Protein AF-A1XAB5-F1 (afdb_monomer_lite)

Foldseek 3Di:
DAPPDAQFAPQAHPPDPVSRPPGGHDDPQNVCVVVVHDDDDDDPDPPPPRPD

Organism: Ondatra zibethicus (NCBI:txid10060)

Radius of gyration: 13.06 Å; chains: 1; bounding box: 31×22×31 Å

InterPro domains:
  IPR001952 Alkaline phosphatase [PF00245] (1-52)
  IPR001952 Alkaline phosphatase [PTHR11596] (1-52)
  IPR017850 Alkaline-phosphatase-like, core domain superfamily [G3DSA:3.40.720.10] (1-52)
  IPR017850 Alkaline-phosphatase-like, core domain superfamily [SSF53649] (2-52)

Secondary structure (DSSP, 8-state):
--SS--SB-TTS-TT-GGGTTT-B---HHHHHHHTT-------SS-TTSS--

Structure (mmCIF, N/CA/C/O backbone):
data_AF-A1XAB5-F1
#
_entry.id   AF-A1XAB5-F1
#
loop_
_atom_site.group_PDB
_atom_site.id
_atom_site.type_symbol
_atom_site.label_atom_id
_atom_site.label_alt_id
_atom_site.label_comp_id
_atom_site.label_asym_id
_atom_site.label_entity_id
_atom_site.label_seq_id
_atom_site.pdbx_PDB_ins_code
_atom_site.Cartn_x
_atom_site.Cartn_y
_atom_site.Cartn_z
_atom_site.occupancy
_atom_site.B_iso_or_equiv
_atom_site.auth_seq_id
_atom_site.auth_comp_id
_atom_site.auth_asym_id
_atom_site.auth_atom_id
_atom_site.pdbx_PDB_model_num
ATOM 1 N N . ALA A 1 1 ? 12.541 -10.312 -4.000 1.00 60.88 1 ALA A N 1
ATOM 2 C CA . ALA A 1 1 ? 11.897 -9.089 -3.479 1.00 60.88 1 ALA A CA 1
ATOM 3 C C . ALA A 1 1 ? 12.523 -7.893 -4.177 1.00 60.88 1 ALA A C 1
ATOM 5 O O . ALA A 1 1 ? 13.729 -7.930 -4.397 1.00 60.88 1 ALA A O 1
ATOM 6 N N . ASN A 1 2 ? 11.733 -6.881 -4.541 1.00 80.81 2 ASN A N 1
ATOM 7 C CA . ASN A 1 2 ? 12.257 -5.649 -5.132 1.00 80.81 2 ASN A CA 1
ATOM 8 C C . ASN A 1 2 ? 12.423 -4.591 -4.039 1.00 80.81 2 ASN A C 1
ATOM 10 O O . ASN A 1 2 ? 11.633 -4.527 -3.100 1.00 80.81 2 ASN A O 1
ATOM 14 N N . TYR A 1 3 ? 13.491 -3.809 -4.141 1.00 87.69 3 TYR A N 1
ATOM 15 C CA . TYR A 1 3 ? 13.820 -2.719 -3.224 1.00 87.69 3 TYR A CA 1
ATOM 16 C C . TYR A 1 3 ? 13.283 -1.400 -3.795 1.00 87.69 3 TYR A C 1
ATOM 18 O O . TYR A 1 3 ? 13.217 -1.277 -5.009 1.00 87.69 3 TYR A O 1
ATOM 26 N N . MET A 1 4 ? 12.899 -0.423 -2.964 1.00 89.88 4 MET A N 1
ATOM 27 C CA . MET A 1 4 ? 12.389 0.899 -3.403 1.00 89.88 4 MET A CA 1
ATOM 28 C C . MET A 1 4 ? 11.095 0.892 -4.250 1.00 89.88 4 MET A C 1
ATOM 30 O O . MET A 1 4 ? 10.771 1.890 -4.890 1.00 89.88 4 MET A O 1
ATOM 34 N N . THR A 1 5 ? 10.321 -0.194 -4.236 1.00 92.25 5 THR A N 1
ATOM 35 C CA . THR A 1 5 ? 8.985 -0.267 -4.854 1.00 92.25 5 THR A CA 1
ATOM 36 C C . THR A 1 5 ? 7.910 -0.428 -3.782 1.00 92.25 5 THR A C 1
ATOM 38 O O . THR A 1 5 ? 8.091 -1.224 -2.862 1.00 92.25 5 THR A O 1
ATOM 41 N N . ILE A 1 6 ? 6.784 0.281 -3.901 1.00 91.06 6 ILE A N 1
ATOM 42 C CA . ILE A 1 6 ? 5.689 0.270 -2.915 1.00 91.06 6 ILE A CA 1
ATOM 43 C C . ILE A 1 6 ? 4.381 -0.067 -3.631 1.00 91.06 6 ILE A C 1
ATOM 45 O O . ILE A 1 6 ? 4.120 0.461 -4.708 1.00 91.06 6 ILE A O 1
ATOM 49 N N . GLY A 1 7 ? 3.558 -0.938 -3.038 1.00 93.75 7 GLY A N 1
ATOM 50 C CA . GLY A 1 7 ? 2.217 -1.240 -3.556 1.00 93.75 7 GLY A CA 1
ATOM 51 C C . GLY A 1 7 ? 2.192 -1.977 -4.899 1.00 93.75 7 GLY A C 1
ATOM 52 O O . GLY A 1 7 ? 1.170 -1.957 -5.578 1.00 93.75 7 GLY A O 1
ATOM 53 N N . VAL A 1 8 ? 3.293 -2.626 -5.285 1.00 95.69 8 VAL A N 1
ATOM 54 C CA . VAL A 1 8 ? 3.413 -3.389 -6.534 1.00 95.69 8 VAL A CA 1
ATOM 55 C C . VAL A 1 8 ? 4.073 -4.747 -6.300 1.00 95.69 8 VAL A C 1
ATOM 57 O O . VA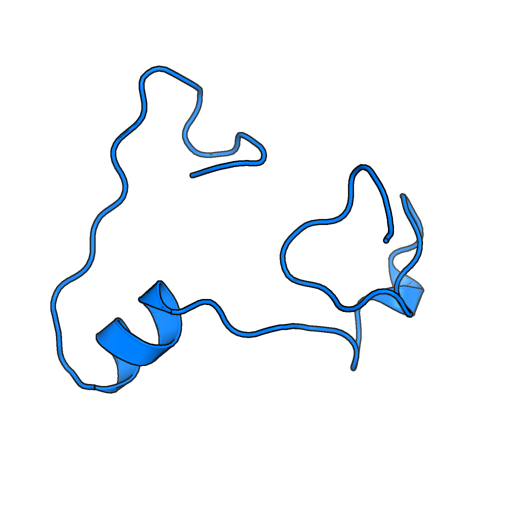L A 1 8 ? 4.808 -4.945 -5.331 1.00 95.69 8 VAL A O 1
ATOM 60 N N . SER A 1 9 ? 3.795 -5.696 -7.186 1.00 93.88 9 SER A N 1
ATOM 61 C CA . SER A 1 9 ? 4.370 -7.035 -7.190 1.00 93.88 9 SER A CA 1
ATOM 62 C C . SER A 1 9 ? 5.857 -7.000 -7.571 1.00 93.88 9 SER A C 1
ATOM 64 O O . SER A 1 9 ? 6.375 -6.016 -8.103 1.00 93.88 9 SER A O 1
ATOM 66 N N . ALA A 1 10 ? 6.556 -8.118 -7.359 1.00 93.19 10 ALA A N 1
ATOM 67 C CA . ALA A 1 10 ? 7.962 -8.253 -7.743 1.00 93.19 10 ALA A CA 1
ATOM 68 C C . ALA A 1 10 ? 8.206 -8.239 -9.271 1.00 93.19 10 ALA A C 1
ATOM 70 O O . ALA A 1 10 ? 9.360 -8.268 -9.701 1.00 93.19 10 ALA A O 1
ATOM 71 N N . ALA A 1 11 ? 7.155 -8.191 -10.096 1.00 91.50 11 ALA A N 1
ATOM 72 C CA . ALA A 1 11 ? 7.292 -8.014 -11.539 1.00 91.50 11 ALA A CA 1
ATOM 73 C C . ALA A 1 11 ? 7.564 -6.547 -11.939 1.00 91.50 11 ALA A C 1
ATOM 75 O O . ALA A 1 11 ? 8.164 -6.312 -12.987 1.00 91.50 11 ALA A O 1
ATOM 76 N N . ALA A 1 12 ? 7.204 -5.567 -11.099 1.00 93.69 12 ALA A N 1
ATOM 77 C CA . ALA A 1 12 ? 7.478 -4.148 -11.345 1.00 93.69 12 ALA A CA 1
ATOM 78 C C . ALA A 1 12 ? 8.948 -3.780 -11.069 1.00 93.69 12 ALA A C 1
ATOM 80 O O . ALA A 1 12 ? 9.583 -4.344 -10.178 1.00 93.69 12 ALA A O 1
ATOM 81 N N . ARG A 1 13 ? 9.505 -2.807 -11.796 1.00 92.75 13 ARG A N 1
ATOM 82 C CA . ARG A 1 13 ? 10.910 -2.377 -11.682 1.00 92.75 13 ARG A CA 1
ATOM 83 C C . ARG A 1 13 ? 11.030 -0.960 -11.118 1.00 92.75 13 ARG A C 1
ATOM 85 O O . ARG A 1 13 ? 10.213 -0.085 -11.389 1.00 92.75 13 ARG A O 1
ATOM 92 N N . VAL A 1 14 ? 12.091 -0.728 -10.342 1.00 93.44 14 VAL A N 1
ATOM 93 C CA . VAL A 1 14 ? 12.400 0.587 -9.755 1.00 93.44 14 VAL A CA 1
ATOM 94 C C . VAL A 1 14 ? 12.600 1.617 -10.860 1.00 93.44 14 VAL A C 1
ATOM 96 O O . VAL A 1 14 ? 13.324 1.358 -11.819 1.00 93.44 14 VAL A O 1
ATOM 99 N N . ASN A 1 15 ? 11.987 2.791 -10.700 1.00 92.19 15 ASN A N 1
ATOM 100 C CA . ASN A 1 15 ? 12.105 3.923 -11.623 1.00 92.19 15 ASN A CA 1
ATOM 101 C C . ASN A 1 15 ? 11.640 3.630 -13.071 1.00 92.19 15 ASN A C 1
ATOM 103 O O . ASN A 1 15 ? 12.038 4.328 -14.000 1.00 92.19 15 ASN A O 1
ATOM 107 N N . GLN A 1 16 ? 10.796 2.609 -13.279 1.00 93.50 16 GLN A N 1
ATOM 108 C CA . GLN A 1 16 ? 10.225 2.257 -14.587 1.00 93.50 16 GLN A CA 1
ATOM 109 C C . GLN A 1 16 ? 8.692 2.290 -14.547 1.00 93.50 16 GLN A C 1
ATOM 111 O O . GLN A 1 16 ? 8.037 1.299 -14.224 1.00 93.50 16 GLN A O 1
ATOM 116 N N . CYS A 1 17 ? 8.122 3.441 -14.913 1.00 93.69 17 CYS A N 1
ATOM 117 C CA . CYS A 1 17 ? 6.679 3.716 -14.851 1.00 93.69 17 CYS A CA 1
ATOM 118 C C . CYS A 1 17 ? 5.820 2.727 -15.667 1.00 93.69 17 CYS A C 1
ATOM 120 O O . CYS A 1 17 ? 4.741 2.325 -15.243 1.00 93.69 17 CYS A O 1
ATOM 122 N N . ASN A 1 18 ? 6.313 2.270 -16.820 1.00 94.94 18 ASN A N 1
ATOM 123 C CA . ASN A 1 18 ? 5.592 1.321 -17.675 1.00 94.94 18 ASN A CA 1
ATOM 124 C C . ASN A 1 18 ? 5.365 -0.055 -17.022 1.00 94.94 18 ASN A C 1
ATOM 126 O O . ASN A 1 18 ? 4.450 -0.766 -17.423 1.00 94.94 18 ASN A O 1
ATOM 130 N N . THR A 1 19 ? 6.167 -0.427 -16.019 1.00 92.50 19 THR A N 1
ATOM 131 C CA . THR A 1 19 ? 6.051 -1.717 -15.319 1.00 92.50 19 THR A CA 1
ATOM 132 C C . THR A 1 19 ? 5.081 -1.690 -14.135 1.00 92.50 19 THR A C 1
ATOM 134 O O . THR A 1 19 ? 4.888 -2.717 -13.484 1.00 92.50 19 THR A O 1
ATOM 137 N N . THR A 1 20 ? 4.471 -0.538 -13.840 1.00 92.81 20 THR A N 1
ATOM 138 C CA . THR A 1 20 ? 3.509 -0.384 -12.740 1.00 92.81 20 THR A CA 1
ATOM 139 C C . THR A 1 20 ? 2.169 -1.042 -13.061 1.00 92.81 20 THR A C 1
ATOM 141 O O . THR A 1 20 ? 1.624 -1.756 -12.221 1.00 92.81 20 THR A O 1
ATOM 144 N N . PHE A 1 21 ? 1.671 -0.834 -14.281 1.00 93.19 21 PHE A N 1
ATOM 145 C CA . PHE A 1 21 ? 0.339 -1.268 -14.694 1.00 93.19 21 PHE A CA 1
ATOM 146 C C . PHE A 1 21 ? 0.217 -2.795 -14.722 1.00 93.19 21 PHE A C 1
ATOM 148 O O . PHE A 1 21 ? 1.014 -3.480 -15.363 1.00 93.19 21 PHE A O 1
ATOM 155 N N . GLY A 1 22 ? -0.797 -3.326 -14.038 1.00 94.00 22 GLY A N 1
ATOM 156 C CA . GLY A 1 22 ? -1.057 -4.764 -13.926 1.00 94.00 22 GLY A CA 1
ATOM 157 C C . GLY A 1 22 ? -0.259 -5.457 -12.819 1.00 94.00 22 GLY A C 1
ATOM 158 O O . GLY A 1 22 ? -0.452 -6.649 -12.584 1.00 94.00 22 GLY A O 1
ATOM 159 N N . ASN A 1 23 ? 0.607 -4.721 -12.120 1.00 95.12 23 ASN A N 1
ATOM 160 C CA . ASN A 1 23 ? 1.402 -5.223 -11.006 1.00 95.12 23 ASN A CA 1
ATOM 161 C C . ASN A 1 23 ? 0.974 -4.634 -9.660 1.00 95.12 23 ASN A C 1
ATOM 163 O O . ASN A 1 23 ? 1.638 -4.893 -8.662 1.00 95.12 23 ASN A O 1
ATOM 167 N N . GLU A 1 24 ? -0.107 -3.861 -9.590 1.00 95.06 24 GLU A N 1
ATOM 168 C CA . GLU A 1 24 ? -0.575 -3.228 -8.361 1.00 95.06 24 GLU A CA 1
ATOM 169 C C . GLU A 1 24 ? -1.066 -4.255 -7.328 1.00 95.06 24 GLU A C 1
ATOM 171 O O . GLU A 1 24 ? -1.795 -5.201 -7.631 1.00 95.06 24 GLU A O 1
ATOM 176 N N . VAL A 1 25 ? -0.703 -4.042 -6.062 1.00 95.56 25 VAL A N 1
ATOM 177 C CA . VAL A 1 25 ? -1.149 -4.865 -4.934 1.00 95.56 25 VAL A CA 1
ATOM 178 C C . VAL A 1 25 ? -1.973 -4.015 -3.978 1.00 95.56 25 VAL A C 1
ATOM 180 O O . VAL A 1 25 ? -1.549 -2.967 -3.497 1.00 95.56 25 VAL A O 1
ATOM 183 N N . ILE A 1 26 ? -3.172 -4.498 -3.670 1.00 95.44 26 ILE A N 1
ATOM 184 C CA . ILE A 1 26 ? -4.143 -3.767 -2.861 1.00 95.44 26 ILE A CA 1
ATOM 185 C C . ILE A 1 26 ? -3.837 -3.901 -1.366 1.00 95.44 26 ILE A C 1
ATOM 187 O O . ILE A 1 26 ? -3.844 -5.012 -0.825 1.00 95.44 26 ILE A O 1
ATOM 191 N N . SER A 1 27 ? -3.663 -2.761 -0.690 1.00 94.50 27 SER A N 1
ATOM 192 C CA . SER A 1 27 ? -3.407 -2.700 0.752 1.00 94.50 27 SER A CA 1
ATOM 193 C C . SER A 1 27 ? -4.602 -3.172 1.587 1.00 94.50 27 SER A C 1
ATOM 195 O O . SER A 1 27 ? -5.768 -3.083 1.186 1.00 94.50 27 SER A O 1
ATOM 197 N N . VAL A 1 28 ? -4.325 -3.642 2.805 1.00 95.81 28 VAL A N 1
ATOM 198 C CA . VAL A 1 28 ? -5.375 -4.020 3.766 1.00 95.81 28 VAL A CA 1
ATOM 199 C C . VAL A 1 28 ? -6.237 -2.811 4.140 1.00 95.81 28 VAL A C 1
ATOM 201 O O . VAL A 1 28 ? -7.452 -2.947 4.262 1.00 95.81 28 VAL A O 1
ATOM 204 N N . MET A 1 29 ? -5.639 -1.619 4.229 1.00 94.50 29 MET A N 1
ATOM 205 C CA . MET A 1 29 ? -6.362 -0.369 4.471 1.00 94.50 29 MET A CA 1
ATOM 206 C C . MET A 1 29 ? -7.424 -0.106 3.393 1.00 94.50 29 MET A C 1
ATOM 208 O O . MET A 1 29 ? -8.571 0.202 3.719 1.00 94.50 29 MET A O 1
ATOM 212 N N . TYR A 1 30 ? -7.087 -0.299 2.113 1.00 95.75 30 TYR A N 1
ATOM 213 C CA . TYR A 1 30 ? -8.056 -0.161 1.024 1.00 95.75 30 TYR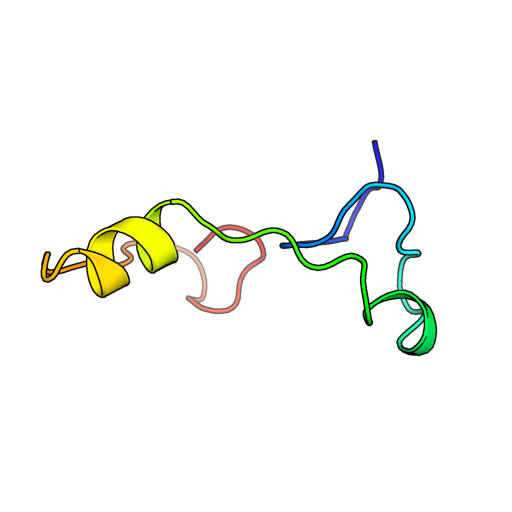 A CA 1
ATOM 214 C C . TYR A 1 30 ? -9.200 -1.177 1.154 1.00 95.75 30 TYR A C 1
ATOM 216 O O . TYR A 1 30 ? -10.372 -0.823 1.022 1.00 95.75 30 TYR A O 1
ATOM 224 N N . ARG A 1 31 ? -8.879 -2.439 1.469 1.00 96.12 31 ARG A N 1
ATOM 225 C CA . ARG A 1 31 ? -9.890 -3.490 1.683 1.00 96.12 31 ARG A CA 1
ATOM 226 C C . ARG A 1 31 ? -10.823 -3.146 2.849 1.00 96.12 31 ARG A C 1
ATOM 228 O O . ARG A 1 31 ? -12.033 -3.310 2.720 1.00 96.12 31 ARG A O 1
ATOM 235 N N . ALA A 1 32 ? -10.285 -2.622 3.951 1.00 96.06 32 ALA A N 1
ATOM 236 C CA . ALA A 1 32 ? -11.065 -2.184 5.106 1.00 96.06 32 ALA A CA 1
ATOM 237 C C . ALA A 1 32 ? -12.008 -1.024 4.753 1.00 96.06 32 ALA A C 1
ATOM 239 O O . ALA A 1 32 ? -13.190 -1.073 5.096 1.00 96.06 32 ALA A O 1
ATOM 240 N N . LYS A 1 33 ? -11.523 -0.030 3.995 1.00 96.50 33 LYS A N 1
ATOM 241 C CA . LYS A 1 33 ? -12.357 1.077 3.513 1.00 96.50 33 LYS A CA 1
ATOM 242 C C . LYS A 1 33 ? -13.477 0.591 2.591 1.00 96.50 33 LYS A C 1
ATOM 244 O O . LYS A 1 33 ? -14.617 1.020 2.751 1.00 96.50 33 LYS A O 1
ATOM 249 N N . LYS A 1 34 ? -13.178 -0.337 1.673 1.00 96.31 34 LYS A N 1
ATOM 250 C CA . LYS A 1 34 ? -14.177 -0.961 0.786 1.00 96.31 34 LYS A CA 1
ATOM 251 C C . LYS A 1 34 ? -15.253 -1.724 1.569 1.00 96.31 34 LYS A C 1
ATOM 253 O O . LYS A 1 34 ? -16.402 -1.747 1.150 1.00 96.31 34 LYS A O 1
ATOM 258 N N . ALA A 1 35 ? -14.901 -2.297 2.718 1.00 97.06 35 ALA A N 1
ATOM 259 C CA . A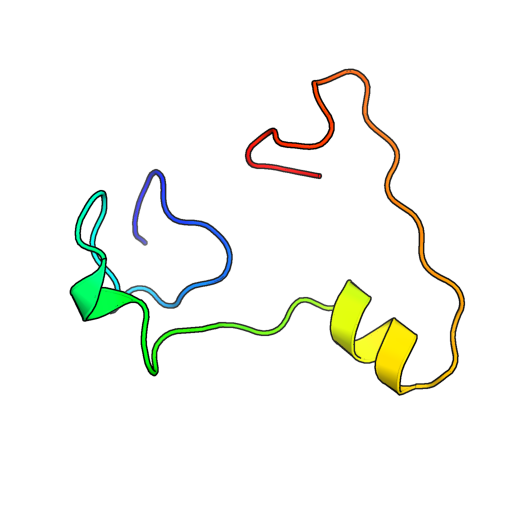LA A 1 35 ? -15.836 -2.952 3.634 1.00 97.06 35 ALA A CA 1
ATOM 260 C C . ALA A 1 35 ? -16.622 -1.974 4.539 1.00 97.06 35 ALA A C 1
ATOM 262 O O . ALA A 1 35 ? -17.277 -2.412 5.482 1.00 97.06 35 ALA A O 1
ATOM 263 N N . GLY A 1 36 ? -16.535 -0.659 4.305 1.00 97.00 36 GLY A N 1
ATOM 264 C CA . GLY A 1 36 ? -17.263 0.358 5.069 1.00 97.00 36 GLY A CA 1
ATOM 265 C C . GLY A 1 36 ? -16.629 0.736 6.411 1.00 97.00 36 GLY A C 1
ATOM 266 O O . GLY A 1 36 ? -17.249 1.453 7.191 1.00 97.00 36 GLY A O 1
ATOM 267 N N . LYS A 1 37 ? -15.401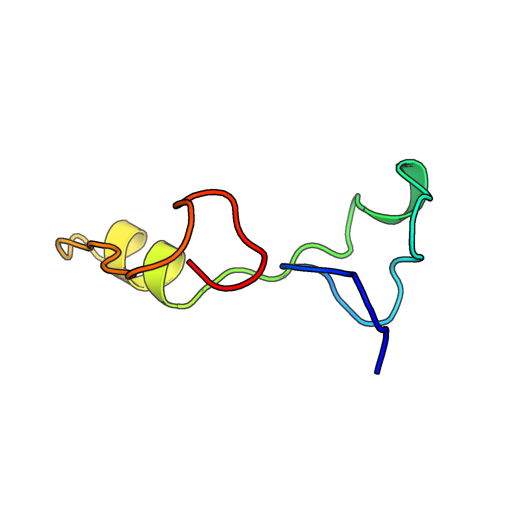 0.284 6.704 1.00 97.94 37 LYS A N 1
ATOM 268 C CA . LYS A 1 37 ? -14.693 0.638 7.945 1.00 97.94 37 LYS A CA 1
ATOM 269 C C . LYS A 1 37 ? -13.954 1.972 7.796 1.00 97.94 37 LYS A C 1
ATOM 271 O O . LYS A 1 37 ? -13.428 2.295 6.728 1.00 97.94 37 LYS A O 1
ATOM 276 N N . SER A 1 38 ? -13.882 2.732 8.885 1.00 96.31 38 SER A N 1
ATOM 277 C CA . SER A 1 38 ? -13.000 3.900 8.987 1.00 96.31 38 SER A CA 1
ATOM 278 C C . SER A 1 38 ? -11.532 3.465 9.028 1.00 96.31 38 SER A C 1
ATOM 280 O O . SER A 1 38 ? -11.211 2.411 9.574 1.00 96.31 38 SER A O 1
ATOM 282 N N . VAL A 1 39 ? -10.646 4.274 8.444 1.00 97.12 39 VAL A N 1
ATOM 283 C CA . VAL A 1 39 ? -9.199 4.017 8.347 1.00 97.12 39 VAL A CA 1
ATOM 284 C C . VAL A 1 39 ? -8.414 5.305 8.602 1.00 97.12 39 VAL A C 1
ATOM 286 O O . VAL A 1 39 ? -8.941 6.389 8.357 1.00 97.12 39 VAL A O 1
ATOM 289 N N . GLY A 1 40 ? -7.169 5.193 9.071 1.00 96.25 40 GLY A N 1
ATOM 290 C CA . GLY A 1 40 ? -6.289 6.332 9.338 1.00 96.25 40 GLY A CA 1
ATOM 291 C C . GLY A 1 40 ? -4.816 5.924 9.374 1.00 96.25 40 GLY A C 1
ATOM 292 O O . GLY A 1 40 ? -4.501 4.765 9.637 1.00 96.25 40 GLY A O 1
ATOM 293 N N . VAL A 1 41 ? -3.934 6.885 9.099 1.00 95.19 41 VAL A N 1
ATOM 294 C CA . VAL A 1 41 ? -2.475 6.716 9.045 1.00 95.19 41 VAL A CA 1
ATOM 295 C C . VAL A 1 41 ? -1.839 7.672 10.052 1.00 95.19 41 VAL A C 1
ATOM 297 O O . VAL A 1 41 ? -2.159 8.860 10.058 1.00 95.19 41 VAL A O 1
ATOM 300 N N . VAL A 1 42 ? -0.946 7.165 10.904 1.00 96.19 42 VAL A N 1
ATOM 301 C CA . VAL A 1 42 ? -0.212 7.948 11.910 1.00 96.19 42 VAL A CA 1
ATOM 302 C C . VAL A 1 42 ? 1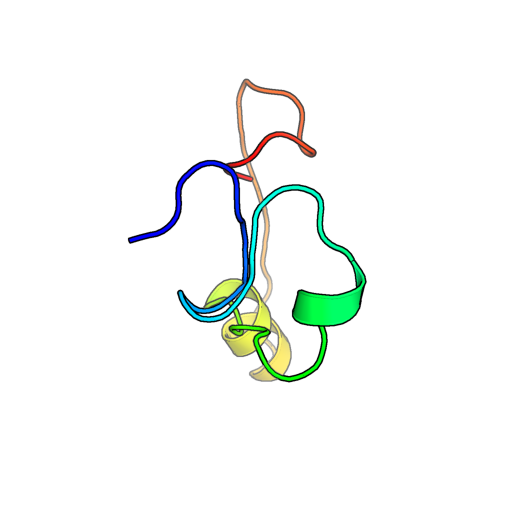.266 7.597 11.807 1.00 96.19 42 VAL A C 1
ATOM 304 O O . VAL A 1 42 ? 1.633 6.426 11.835 1.00 96.19 42 VAL A O 1
ATOM 307 N N . THR A 1 43 ? 2.121 8.609 11.684 1.00 95.06 43 THR A N 1
ATOM 308 C CA . THR A 1 43 ? 3.576 8.442 11.614 1.00 95.06 43 THR A CA 1
ATOM 3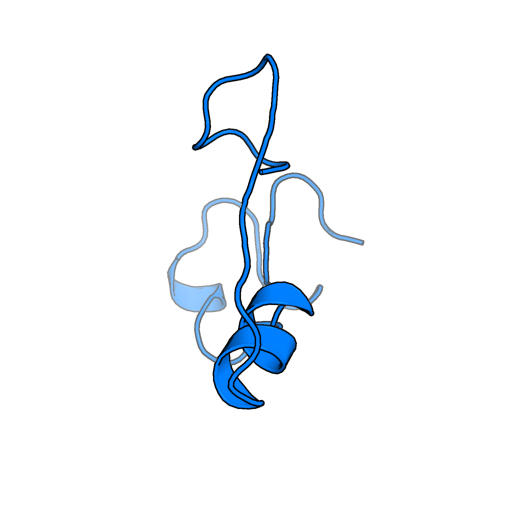09 C C . THR A 1 43 ? 4.280 9.682 12.168 1.00 95.06 43 THR A C 1
ATOM 311 O O . THR A 1 43 ? 3.698 10.764 12.215 1.00 95.06 43 THR A O 1
ATOM 314 N N . THR A 1 44 ? 5.538 9.529 12.580 1.00 97.00 44 THR A N 1
ATOM 315 C CA . THR A 1 44 ? 6.445 10.642 12.902 1.00 97.00 44 THR A CA 1
ATOM 316 C C . THR A 1 44 ? 7.234 11.124 11.680 1.00 97.00 44 THR A C 1
ATOM 318 O O . THR A 1 44 ? 7.850 12.187 11.720 1.00 97.00 44 THR A O 1
ATOM 321 N N . THR A 1 45 ? 7.224 10.362 10.580 1.00 96.50 45 THR A N 1
ATOM 322 C CA . THR A 1 45 ? 7.822 10.763 9.301 1.00 96.50 45 THR A CA 1
ATOM 323 C C . THR A 1 45 ? 6.860 11.622 8.481 1.00 96.50 45 THR A C 1
ATOM 325 O O . THR A 1 45 ? 5.703 11.827 8.837 1.00 96.50 45 THR A O 1
ATOM 328 N N . ARG A 1 46 ? 7.302 12.079 7.304 1.00 94.44 46 ARG A N 1
ATOM 329 C CA . ARG A 1 46 ? 6.380 12.628 6.296 1.00 94.44 46 ARG A CA 1
ATOM 330 C C . ARG A 1 46 ? 5.335 11.572 5.913 1.00 94.44 46 ARG A C 1
ATOM 332 O O . ARG A 1 46 ? 5.695 10.406 5.759 1.00 94.44 46 ARG A O 1
ATOM 339 N N . VAL A 1 47 ? 4.078 11.976 5.721 1.00 92.94 47 VAL A N 1
ATOM 340 C CA . VAL A 1 47 ? 2.970 11.065 5.353 1.00 92.94 47 VAL A CA 1
ATOM 341 C C . VAL A 1 47 ? 3.099 10.496 3.933 1.00 92.94 47 VAL A C 1
ATOM 343 O O . VAL A 1 47 ? 2.426 9.539 3.596 1.00 92.94 47 VAL A O 1
ATOM 346 N N . GLN A 1 48 ? 3.992 11.050 3.110 1.00 93.12 48 GLN A N 1
ATOM 347 C CA . GLN A 1 48 ? 4.354 10.541 1.781 1.00 93.12 48 GLN A CA 1
ATOM 348 C C . GLN A 1 48 ? 5.636 9.691 1.802 1.00 93.12 48 GLN A C 1
ATOM 350 O O . GLN A 1 48 ? 6.239 9.444 0.758 1.00 93.12 48 GLN A O 1
ATOM 355 N N . HIS A 1 49 ? 6.126 9.318 2.990 1.00 95.88 49 HIS A N 1
ATOM 356 C CA . HIS A 1 49 ? 7.252 8.395 3.122 1.00 95.88 49 HIS A CA 1
ATOM 357 C C . HIS A 1 49 ? 6.888 7.012 2.543 1.00 95.88 49 HIS A C 1
ATOM 359 O O . HIS A 1 49 ? 5.758 6.773 2.140 1.00 95.88 49 HIS A O 1
ATOM 365 N N . ALA A 1 50 ? 7.838 6.081 2.488 1.00 91.88 50 ALA A N 1
ATOM 366 C CA . ALA A 1 50 ? 7.575 4.756 1.937 1.00 91.88 50 ALA A CA 1
ATOM 367 C C . ALA A 1 50 ? 6.556 3.935 2.753 1.00 91.88 50 ALA A C 1
ATOM 369 O O . ALA A 1 50 ? 5.856 3.092 2.199 1.00 91.88 50 ALA A O 1
ATOM 370 N N . SER A 1 51 ? 6.511 4.175 4.064 1.00 90.00 51 SER A N 1
ATOM 371 C CA . SER A 1 51 ? 5.703 3.416 5.019 1.00 90.00 51 SER A CA 1
ATOM 372 C C . SER A 1 51 ? 4.242 3.843 5.250 1.00 90.00 51 SER A C 1
ATOM 374 O O . SER A 1 51 ? 3.496 2.938 5.610 1.00 90.00 51 SER A O 1
ATOM 376 N N . PRO A 1 52 ? 3.803 5.119 5.181 1.00 69.31 52 PRO A N 1
ATOM 377 C CA . PRO A 1 52 ? 2.511 5.499 5.759 1.00 69.31 52 PRO A CA 1
ATOM 378 C C . PRO A 1 52 ? 1.304 4.996 4.956 1.00 69.31 52 PRO A C 1
ATOM 380 O O . PRO A 1 52 ? 1.279 5.189 3.720 1.00 69.31 52 PRO A O 1
#

pLDDT: mean 92.95, std 6.28, range [60.88, 97.94]

Sequence (52 aa):
ANYMTIGVSAAARVNQCNTTFGNEVISVMYRAKKAGKSVGVVTTTRVQHASP